Protein 1WHZ (pdb70)

Organism: Thermus thermophilus (strain ATCC 27634 / DSM 579 / HB8) (NCBI:txid300852)

Radius of gyration: 10.84 Å; Cα contacts (8 Å, |Δi|>4): 86; chains: 1; bounding box: 27×26×17 Å

Secondary structure (DSSP, 8-state):
----HHHHHHHHHHTT-EE--BTTEEEEE-TTS-EEEEE-SSSS--HHHHHHHHHHTT--HHHHHH-

Sequence (67 aa):
WPPRPEEVARKLRRLGFVERAKGGHRLYTHPDGRIVVVPFHSGELPKGTFKRILRDAGLTEEEFHNL

Nearest PDB structures (foldseek):
  1whz-assembly1_A  TM=1.007E+00  e=1.829E-12  Thermus thermophilus
  2ehb-assembly1_D  TM=4.863E-01  e=3.838E-01  Arabidopsis thaliana
  9cz2-assembly1_I  TM=4.850E-01  e=1.459E+00  Escherichia coli BL21
  5yrx-assembly1_A-2  TM=2.972E-01  e=7.150E+00  Mycobacterium tuberculosis H37Rv

Structure (mmCIF, N/CA/C/O backbone):
data_1WHZ
#
_entry.id   1WHZ
#
_cell.length_a   27.040
_cell.length_b   27.910
_cell.length_c   36.990
_cell.angle_alpha   90.00
_cell.angle_beta   90.31
_cell.angle_gamma   90.00
#
_symmetry.space_group_name_H-M   'P 1 21 1'
#
loop_
_entity.id
_entity.type
_entity.pdbx_descr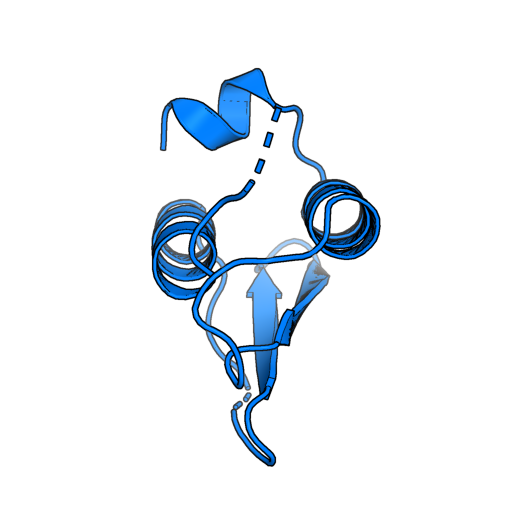iption
1 polymer 'Hypothetical protein'
2 non-polymer 'CHLORIDE ION'
3 water water
#
loop_
_atom_site.group_PDB
_atom_site.id
_atom_site.type_symbol
_atom_site.label_atom_id
_atom_site.label_alt_id
_atom_site.label_comp_id
_atom_site.label_asym_id
_atom_site.label_entity_id
_atom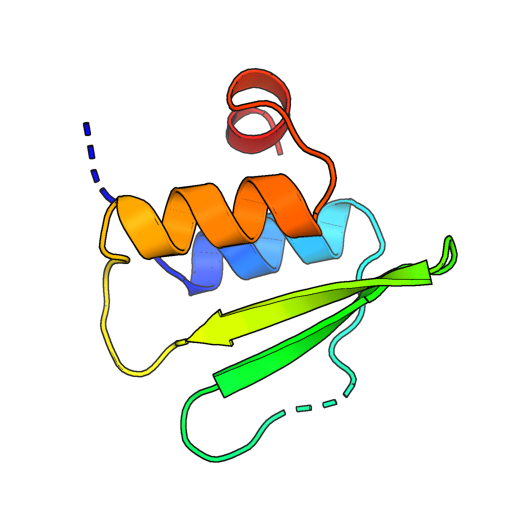_site.label_seq_id
_atom_site.pdbx_PDB_ins_code
_atom_site.Cartn_x
_atom_site.Cartn_y
_atom_site.Cartn_z
_atom_site.occupancy
_atom_site.B_iso_or_equiv
_atom_site.auth_seq_id
_atom_site.auth_comp_id
_atom_site.auth_asym_id
_atom_site.auth_atom_id
_atom_site.pdbx_PDB_model_num
ATOM 9 N N . TRP A 1 2 ? 28.949 -4.946 23.014 1.00 31.24 2 TRP A N 1
ATOM 10 C CA . TRP A 1 2 ? 27.519 -4.743 23.300 1.00 26.10 2 TRP A CA 1
ATOM 11 C C . TRP A 1 2 ? 27.302 -5.051 24.765 1.00 21.81 2 TRP A C 1
ATOM 12 O O . TRP A 1 2 ? 27.515 -6.151 25.260 1.00 23.10 2 TRP A O 1
ATOM 31 N N . PRO A 1 4 ? 24.336 -5.265 27.395 1.00 11.66 4 PRO A N 1
ATOM 32 C CA . PRO A 1 4 ? 22.832 -5.206 27.526 1.00 11.84 4 PRO A CA 1
ATOM 33 C C . PRO A 1 4 ? 22.354 -4.327 28.750 1.00 10.78 4 PRO A C 1
ATOM 34 O O . PRO A 1 4 ? 22.672 -4.649 29.880 1.00 11.48 4 PRO A O 1
ATOM 38 N N . PRO A 1 5 ? 21.639 -3.225 28.459 1.00 10.44 5 PRO A N 1
ATOM 39 C CA . PRO A 1 5 ? 21.189 -2.418 29.568 1.00 10.54 5 PRO A CA 1
ATOM 40 C C . PRO A 1 5 ? 20.100 -3.054 30.470 1.00 10.04 5 PRO A C 1
ATOM 41 O O . PRO A 1 5 ? 19.316 -3.899 30.071 1.00 9.12 5 PRO A O 1
ATOM 45 N N . ARG A 1 6 ? 20.068 -2.599 31.736 1.00 7.34 6 ARG A N 1
ATOM 46 C CA . ARG A 1 6 ? 19.055 -3.045 32.637 1.00 8.30 6 ARG A CA 1
ATOM 47 C C . ARG A 1 6 ? 17.784 -2.194 32.394 1.00 6.12 6 ARG A C 1
ATOM 48 O O . ARG A 1 6 ? 17.869 -0.989 32.246 1.00 6.04 6 ARG A O 1
ATOM 56 N N . PRO A 1 7 ? 16.614 -2.821 32.307 1.00 5.09 7 PRO A N 1
ATOM 57 C CA . PRO A 1 7 ? 15.376 -2.077 32.055 1.00 5.44 7 PRO A CA 1
ATOM 58 C C . PRO A 1 7 ? 15.186 -0.930 33.025 1.00 4.80 7 PRO A C 1
ATOM 59 O O . PRO A 1 7 ? 14.694 0.112 32.603 1.00 4.93 7 PRO A O 1
ATOM 63 N N . GLU A 1 8 ? 15.483 -1.137 34.298 1.00 5.57 8 GLU A N 1
ATOM 64 C CA . GLU A 1 8 ? 15.244 -0.004 35.237 1.00 4.60 8 GLU A CA 1
ATOM 65 C C . GLU A 1 8 ? 16.203 1.137 34.994 1.00 3.78 8 GLU A C 1
ATOM 66 O O . GLU A 1 8 ?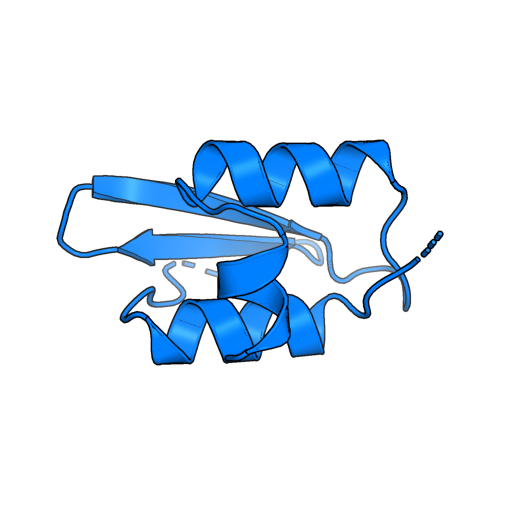 15.802 2.278 35.378 1.00 5.72 8 GLU A O 1
ATOM 72 N N . GLU A 1 9 ? 17.381 0.877 34.487 1.00 4.98 9 GLU A N 1
ATOM 73 C CA . GLU A 1 9 ? 18.244 1.978 34.169 1.00 5.44 9 GLU A CA 1
ATOM 74 C C . GLU A 1 9 ? 17.730 2.670 32.949 1.00 5.95 9 GLU A C 1
ATOM 75 O O . GLU A 1 9 ? 17.746 3.942 32.859 1.00 6.18 9 GLU A O 1
ATOM 81 N N . VAL A 1 10 ? 17.238 1.963 31.922 1.00 3.58 10 VAL A N 1
ATOM 82 C CA . VAL A 1 10 ? 16.603 2.615 30.806 1.00 6.04 10 VAL A CA 1
ATOM 83 C C . VAL A 1 10 ? 15.467 3.489 31.303 1.00 5.22 10 VAL A C 1
ATOM 84 O O . VAL A 1 10 ? 15.318 4.656 30.849 1.00 6.79 10 VAL A O 1
ATOM 88 N N . ALA A 1 11 ? 14.597 2.971 32.218 1.00 4.17 11 ALA A N 1
ATOM 89 C CA . ALA A 1 11 ? 13.444 3.779 32.695 1.00 5.77 11 ALA A CA 1
ATOM 90 C C . ALA A 1 11 ? 13.957 4.982 33.433 1.00 4.45 11 ALA A C 1
ATOM 91 O O . ALA A 1 11 ? 13.342 6.052 33.281 1.00 6.31 11 ALA A O 1
ATOM 93 N N . ARG A 1 12 ? 14.961 4.917 34.235 1.00 4.82 12 ARG A N 1
ATOM 94 C CA . ARG A 1 12 ? 15.414 6.136 34.915 1.00 3.32 12 ARG A CA 1
ATOM 95 C C . ARG A 1 12 ? 15.850 7.183 33.910 1.00 3.87 12 ARG A C 1
ATOM 96 O O . ARG A 1 12 ? 15.580 8.378 34.096 1.00 4.06 12 ARG A O 1
ATOM 104 N N . LYS A 1 13 ? 16.593 6.789 32.843 1.00 4.41 13 LYS A N 1
ATOM 105 C CA . LYS A 1 13 ? 17.017 7.750 31.840 1.00 3.67 13 LYS A CA 1
ATOM 106 C C . LYS A 1 13 ? 15.830 8.308 31.125 1.00 4.60 13 LYS A C 1
ATOM 107 O O . LYS A 1 13 ? 15.760 9.552 30.880 1.00 5.65 13 LYS A O 1
ATOM 113 N N . LEU A 1 14 ? 14.860 7.499 30.774 1.00 4.57 14 LEU A N 1
ATOM 114 C CA . LEU A 1 14 ? 13.667 8.107 30.131 1.00 4.80 14 LEU A CA 1
ATOM 115 C C . LEU A 1 14 ? 12.995 9.146 31.065 1.00 5.04 14 LEU A C 1
ATOM 116 O O . LEU A 1 14 ? 12.576 10.221 30.630 1.00 4.96 14 LEU A O 1
ATOM 121 N N . ARG A 1 15 ? 12.862 8.745 32.320 1.00 3.90 15 ARG A N 1
ATOM 122 C CA . ARG A 1 15 ? 12.223 9.669 33.227 1.00 4.67 15 ARG A CA 1
ATOM 123 C C . ARG A 1 15 ? 13.010 11.022 33.382 1.00 4.45 15 ARG A C 1
ATOM 124 O O . ARG A 1 15 ? 12.403 12.097 33.557 1.00 5.19 15 ARG A O 1
ATOM 132 N N . ARG A 1 16 ? 14.344 10.935 33.220 1.00 4.19 16 ARG A N 1
ATOM 133 C CA . ARG A 1 16 ? 15.153 12.176 33.363 1.00 5.19 16 ARG A CA 1
ATOM 134 C C . ARG A 1 16 ? 14.861 13.063 32.196 1.00 6.25 16 ARG A C 1
ATOM 135 O O . ARG A 1 16 ? 15.064 14.318 32.329 1.00 8.47 16 ARG A O 1
ATOM 143 N N . LEU A 1 17 ? 14.446 12.529 31.047 1.00 4.13 17 LEU A N 1
ATOM 144 C CA . LEU A 1 17 ? 14.085 13.345 29.858 1.00 6.47 17 LEU A CA 1
ATOM 145 C C . LEU A 1 17 ? 12.672 13.932 29.920 1.00 6.24 17 LEU A C 1
ATOM 146 O O . LEU A 1 17 ? 12.311 14.722 29.032 1.00 8.18 17 LEU A O 1
ATOM 151 N N . GLY A 1 18 ? 11.855 13.503 30.869 1.00 5.55 18 GLY A N 1
ATOM 152 C CA . GLY A 1 18 ? 10.492 13.963 31.039 1.00 7.18 18 GLY A CA 1
ATOM 153 C C . GLY A 1 18 ? 9.455 12.927 30.649 1.00 6.81 18 GLY A C 1
ATOM 154 O O . GLY A 1 18 ? 8.314 13.277 30.579 1.00 7.02 18 GLY A O 1
ATOM 155 N N . PHE A 1 19 ? 9.901 11.674 30.321 1.00 4.99 19 PHE A N 1
ATOM 156 C CA . PHE A 1 19 ? 8.859 10.658 30.081 1.00 4.06 19 PHE A CA 1
ATOM 157 C C . PHE A 1 19 ? 8.203 10.317 31.449 1.00 5.22 19 PHE A C 1
ATOM 158 O O . PHE A 1 19 ? 8.877 10.265 32.519 1.00 6.10 19 PHE A O 1
ATOM 166 N N . VAL A 1 20 ? 6.929 9.967 31.397 1.00 5.07 20 VAL A N 1
ATOM 167 C CA . VAL A 1 20 ? 6.207 9.636 32.642 1.00 5.29 20 VAL A CA 1
ATOM 168 C C . VAL A 1 20 ? 5.515 8.314 32.422 1.00 4.77 20 VAL A C 1
ATOM 169 O O . VAL A 1 20 ? 4.929 7.979 31.337 1.00 5.48 20 VAL A O 1
ATOM 173 N N . GLU A 1 21 ? 5.485 7.505 33.465 1.00 5.02 21 GLU A N 1
ATOM 174 C CA . GLU A 1 21 ? 4.890 6.191 33.398 1.00 7.77 21 GLU A CA 1
ATOM 175 C C . GLU A 1 21 ? 3.335 6.359 33.354 1.00 8.20 21 GLU A C 1
ATOM 176 O O . GLU A 1 21 ? 2.746 7.034 34.246 1.00 9.65 21 GLU A O 1
ATOM 182 N N . ARG A 1 22 ? 2.664 5.741 32.333 1.00 6.94 22 ARG A N 1
ATOM 183 C CA . ARG A 1 22 ? 1.201 5.842 32.155 1.00 6.97 22 ARG A CA 1
ATOM 184 C C . ARG A 1 22 ? 0.515 4.531 32.302 1.00 8.53 22 ARG A C 1
ATOM 185 O O . ARG A 1 22 ? -0.722 4.494 32.467 1.00 8.24 22 ARG A O 1
ATOM 201 N N . ALA A 1 24 ? 1.303 0.318 33.915 1.00 9.94 24 ALA A N 1
ATOM 202 C CA . ALA A 1 24 ? 2.167 -0.679 34.423 1.00 10.93 24 ALA A CA 1
ATOM 203 C C . ALA A 1 24 ? 1.336 -1.934 34.673 1.00 12.77 24 ALA A C 1
ATOM 204 O O . ALA A 1 24 ? 0.405 -1.941 35.544 1.00 16.05 24 ALA A O 1
ATOM 206 N N . LYS A 1 25 ? 1.620 -2.947 33.907 1.00 12.46 25 LYS A N 1
ATOM 207 C CA . LYS A 1 25 ? 0.875 -4.195 33.989 1.00 13.39 25 LYS A CA 1
ATOM 208 C C . LYS A 1 25 ? 1.609 -5.311 33.322 1.00 11.16 25 LYS A C 1
ATOM 209 O O . LYS A 1 25 ? 2.282 -5.096 32.290 1.00 10.91 25 LYS A O 1
ATOM 215 N N . GLY A 1 26 ? 1.531 -6.550 33.818 1.00 11.09 26 GLY A N 1
ATOM 216 C CA . GLY A 1 26 ? 2.129 -7.614 33.061 1.00 10.50 26 GLY A CA 1
ATOM 217 C C . GLY A 1 26 ? 3.660 -7.561 32.873 1.00 11.02 26 GLY A C 1
ATOM 218 O O . GLY A 1 26 ? 4.134 -8.164 31.887 1.00 13.05 26 GLY A O 1
ATOM 219 N N . GLY A 1 27 ? 4.328 -6.886 33.812 1.00 10.18 27 GLY A N 1
ATOM 220 C CA . GLY A 1 27 ? 5.788 -6.845 33.708 1.00 7.32 27 GLY A CA 1
ATOM 221 C C . GLY A 1 27 ? 6.276 -5.855 32.707 1.00 9.27 27 GLY A C 1
ATOM 222 O O . GLY A 1 27 ? 7.433 -5.923 32.287 1.00 11.37 27 GLY A O 1
ATOM 223 N N . HIS A 1 28 ? 5.361 -5.063 32.181 1.00 8.28 28 HIS A N 1
ATOM 224 C CA . HIS A 1 28 ? 5.746 -3.979 31.199 1.00 6.74 28 HIS A CA 1
ATOM 225 C C . HIS A 1 28 ? 5.279 -2.637 31.698 1.00 7.11 28 HIS A C 1
ATOM 226 O O . HIS A 1 28 ? 4.291 -2.582 32.411 1.00 6.58 28 HIS A O 1
ATOM 233 N N . ARG A 1 29 ? 5.950 -1.538 31.257 1.00 5.33 29 ARG A N 1
ATOM 234 C CA . ARG A 1 29 ? 5.430 -0.219 31.575 1.00 5.09 29 ARG A CA 1
ATOM 235 C C . ARG A 1 29 ? 5.439 0.549 30.278 1.00 6.04 29 ARG A C 1
ATOM 236 O O . ARG A 1 29 ? 6.371 0.384 29.456 1.00 6.50 29 ARG A O 1
ATOM 244 N N . LEU A 1 30 ? 4.499 1.436 30.163 1.00 5.34 30 LEU A N 1
ATOM 245 C CA . LEU A 1 30 ? 4.405 2.309 28.982 1.00 6.04 30 LEU A CA 1
ATOM 246 C C . LEU A 1 30 ? 4.626 3.671 29.497 1.00 6.72 30 LEU A C 1
ATOM 247 O O . LEU A 1 30 ? 4.026 4.144 30.502 1.00 6.18 30 LEU A O 1
ATOM 252 N N . TYR A 1 31 ? 5.492 4.411 28.810 1.00 6.62 31 TYR A N 1
ATOM 253 C CA . TYR A 1 31 ? 5.920 5.789 29.182 1.00 7.65 31 TYR A CA 1
ATOM 254 C C . TYR A 1 31 ? 5.560 6.754 28.061 1.00 8.48 31 TYR A C 1
ATOM 255 O O . TYR A 1 31 ? 5.653 6.389 26.849 1.00 7.93 31 TYR A O 1
ATOM 264 N N . THR A 1 32 ? 5.077 7.973 28.392 1.00 6.44 32 THR A N 1
ATOM 265 C CA . THR A 1 32 ? 4.845 8.958 27.328 1.00 7.42 32 THR A CA 1
ATOM 266 C C . THR A 1 32 ? 5.616 10.168 27.682 1.00 6.64 32 THR A C 1
ATOM 267 O O . THR A 1 32 ? 5.874 10.459 28.838 1.00 7.60 32 THR A O 1
ATOM 271 N N . HIS A 1 33 ? 5.969 10.999 26.687 1.00 5.69 33 HIS A N 1
ATOM 272 C CA . HIS A 1 33 ? 6.648 12.262 26.859 1.00 5.80 33 HIS A CA 1
ATOM 273 C C . HIS A 1 33 ? 5.676 13.359 26.420 1.00 6.28 33 HIS A C 1
ATOM 274 O O . HIS A 1 33 ? 4.747 13.128 25.609 1.00 6.60 33 HIS A O 1
ATOM 281 N N . PRO A 1 34 ? 5.824 14.546 26.987 1.00 8.20 34 PRO A N 1
ATOM 282 C CA . PRO A 1 34 ? 4.898 15.620 26.575 1.00 7.92 34 PRO A CA 1
ATOM 283 C C . PRO A 1 34 ? 4.887 15.893 25.049 1.00 7.96 34 PRO A C 1
ATOM 284 O O . PRO A 1 34 ? 3.844 16.322 24.564 1.00 10.78 34 PRO A O 1
ATOM 288 N N . ASP A 1 35 ? 5.990 15.570 24.368 1.00 7.59 35 ASP A N 1
ATOM 289 C CA . ASP A 1 35 ? 6.038 15.833 22.903 1.00 8.46 35 ASP A CA 1
ATOM 290 C C . ASP A 1 35 ? 5.407 14.765 22.097 1.00 8.24 35 ASP A C 1
ATOM 291 O O . ASP A 1 35 ? 5.377 14.883 20.894 1.00 11.94 35 ASP A O 1
ATOM 296 N N . GLY A 1 36 ? 4.837 13.709 22.782 1.00 6.59 36 GLY A N 1
ATOM 297 C CA . GLY A 1 36 ? 4.098 12.651 22.094 1.00 6.87 36 GLY A CA 1
ATOM 298 C C . GLY A 1 36 ? 4.868 11.363 21.905 1.00 8.27 36 GLY A C 1
ATOM 299 O O . GLY A 1 36 ? 4.232 10.453 21.380 1.00 10.78 36 GLY A O 1
ATOM 300 N N . ARG A 1 37 ? 6.148 11.277 22.217 1.00 6.71 37 ARG A N 1
ATOM 301 C CA . ARG A 1 37 ? 6.776 9.962 22.128 1.00 5.11 37 ARG A CA 1
ATOM 302 C C . ARG A 1 37 ? 6.115 9.013 23.079 1.00 5.72 37 ARG A C 1
ATOM 303 O O . ARG A 1 37 ? 5.687 9.434 24.196 1.00 7.87 37 ARG A O 1
ATOM 311 N N . ILE A 1 38 ? 6.091 7.742 22.678 1.00 5.39 38 ILE A N 1
ATOM 312 C CA . ILE A 1 38 ? 5.478 6.694 23.463 1.00 4.85 38 ILE A CA 1
ATOM 313 C C . ILE A 1 38 ? 6.423 5.545 23.383 1.00 7.33 38 ILE A C 1
ATOM 314 O O . ILE A 1 38 ? 6.835 5.091 22.301 1.00 7.75 38 ILE A O 1
ATOM 319 N N . VAL A 1 39 ? 6.764 4.994 24.559 1.00 7.55 39 VAL A N 1
ATOM 320 C CA . VAL A 1 39 ? 7.743 3.932 24.649 1.00 7.11 39 VAL A CA 1
ATOM 321 C C . VAL A 1 39 ? 7.292 2.840 25.636 1.00 6.69 39 VAL A C 1
ATOM 322 O O . VAL A 1 39 ? 6.953 3.157 26.760 1.00 8.22 39 VAL A O 1
ATOM 326 N N . VAL A 1 40 ? 7.302 1.575 25.215 1.00 6.11 40 VAL A N 1
ATOM 327 C CA . VAL A 1 40 ? 7.035 0.494 26.106 1.00 5.44 40 VAL A CA 1
ATOM 328 C C . VAL A 1 40 ? 8.320 -0.195 26.496 1.00 6.22 40 VAL A C 1
ATOM 329 O O . VAL A 1 40 ? 9.146 -0.442 25.621 1.00 8.08 40 VAL A O 1
ATOM 333 N N . VAL A 1 41 ? 8.520 -0.502 27.742 1.00 6.23 41 VAL A N 1
ATOM 334 C CA . VAL A 1 41 ? 9.757 -1.169 28.205 1.00 5.56 41 VAL A CA 1
ATOM 335 C C . VAL A 1 41 ? 9.328 -2.421 29.016 1.00 5.71 41 VAL A C 1
ATOM 336 O O . VAL A 1 41 ? 8.394 -2.365 29.872 1.00 6.44 41 VAL A O 1
ATOM 340 N N . PRO A 1 42 ? 9.907 -3.554 28.709 1.00 5.60 42 PRO A N 1
ATOM 341 C CA . PRO A 1 42 ? 9.680 -4.851 29.421 1.00 4.49 42 PRO A CA 1
ATOM 342 C C . PRO A 1 42 ? 10.651 -4.917 30.595 1.00 5.00 42 PRO A C 1
ATOM 343 O O . PRO A 1 42 ? 11.791 -4.610 30.485 1.00 6.21 42 PRO A O 1
ATOM 347 N N . PHE A 1 43 ? 10.068 -5.303 31.735 1.00 5.78 43 PHE A N 1
ATOM 348 C CA . PHE A 1 43 ? 10.849 -5.430 33.006 1.00 7.14 43 PHE A CA 1
ATOM 349 C C . PHE A 1 43 ? 10.887 -6.840 33.536 1.00 8.32 43 PHE A C 1
ATOM 350 O O . PHE A 1 43 ? 11.518 -7.066 34.571 1.00 9.55 43 PHE A O 1
ATOM 358 N N . HIS A 1 44 ? 10.406 -7.787 32.766 1.00 8.50 44 HIS A N 1
ATOM 359 C CA . HIS A 1 44 ? 10.320 -9.112 33.377 1.00 9.43 44 HIS A CA 1
ATOM 360 C C . HIS A 1 44 ? 11.748 -9.695 33.502 1.00 10.78 44 HIS A C 1
ATOM 361 O O . HIS A 1 44 ? 11.955 -10.583 34.403 1.00 11.96 44 HIS A O 1
ATOM 368 N N . SER A 1 45 ? 12.735 -9.241 32.729 1.00 8.27 45 SER A N 1
ATOM 369 C CA . SER A 1 45 ? 14.107 -9.764 32.789 1.00 9.09 45 SER A CA 1
ATOM 370 C C . SER A 1 45 ? 15.089 -8.742 33.254 1.00 7.84 45 SER A C 1
ATOM 371 O O . SER A 1 45 ? 14.816 -7.570 33.170 1.00 11.16 45 SER A O 1
ATOM 374 N N . GLY A 1 46 ? 16.243 -9.121 33.731 1.00 8.18 46 GLY A N 1
ATOM 375 C CA . GLY A 1 46 ? 17.207 -8.158 34.240 1.00 9.02 46 GLY A CA 1
ATOM 376 C C . GLY A 1 46 ? 18.026 -7.450 33.190 1.00 9.98 46 GLY A C 1
ATOM 377 O O . GLY A 1 46 ? 18.835 -6.572 33.513 1.00 9.84 46 GLY A O 1
ATOM 378 N N . GLU A 1 47 ? 17.966 -7.896 31.930 1.00 9.83 47 GLU A N 1
ATOM 379 C CA . GLU A 1 47 ? 18.737 -7.179 30.910 1.00 11.71 47 GLU A CA 1
ATOM 380 C C . GLU A 1 47 ? 17.925 -7.286 29.613 1.00 11.11 47 GLU A C 1
ATOM 381 O O . GLU A 1 47 ? 17.086 -8.213 29.473 1.00 10.33 47 GLU A O 1
ATOM 387 N N . LEU A 1 48 ? 18.094 -6.275 28.785 1.00 8.15 48 LEU A N 1
ATOM 388 C CA . LEU A 1 48 ? 17.300 -6.253 27.578 1.00 7.51 48 LEU A CA 1
ATOM 389 C C . LEU A 1 48 ? 18.024 -6.871 26.384 1.00 8.41 48 LEU A C 1
ATOM 390 O O . LEU A 1 48 ? 19.206 -6.665 26.176 1.00 9.98 48 LEU A O 1
ATOM 395 N N . PRO A 1 49 ? 17.227 -7.587 25.479 1.00 8.08 49 PRO A N 1
ATOM 396 C CA . PRO A 1 49 ? 17.845 -8.114 24.253 1.00 8.78 49 PRO A CA 1
ATOM 397 C C . PRO A 1 49 ? 18.250 -6.876 23.463 1.00 6.74 49 PRO A C 1
ATOM 398 O O . PRO A 1 49 ? 17.603 -5.812 23.496 1.00 7.11 49 PRO A O 1
ATOM 402 N N . LYS A 1 50 ? 19.225 -7.034 22.580 1.00 7.73 50 LYS A N 1
ATOM 403 C CA . LYS A 1 50 ? 19.688 -5.904 21.774 1.00 7.48 50 LYS A CA 1
ATOM 404 C C . LYS A 1 50 ? 18.561 -5.300 20.939 1.00 7.49 50 LYS A C 1
ATOM 405 O O . LYS A 1 50 ? 18.408 -4.087 20.827 1.00 7.13 50 LYS A O 1
ATOM 411 N N . GLY A 1 51 ? 17.791 -6.163 20.253 1.00 6.63 51 GLY A N 1
ATOM 412 C CA . GLY A 1 51 ? 16.735 -5.574 19.413 1.00 5.98 51 GLY A CA 1
ATOM 413 C C . GLY A 1 51 ? 15.737 -4.767 20.233 1.00 6.20 51 GLY A C 1
ATOM 414 O O . GLY A 1 51 ? 15.182 -3.775 19.669 1.00 6.35 51 GLY A O 1
ATOM 415 N N . THR A 1 52 ? 15.412 -5.253 21.450 1.00 5.64 52 THR A N 1
ATOM 416 C CA . THR A 1 52 ? 14.426 -4.484 22.295 1.00 6.96 52 THR A CA 1
ATOM 417 C C . THR A 1 52 ? 14.990 -3.142 22.735 1.00 7.99 52 THR A C 1
ATOM 418 O O . THR A 1 52 ? 14.308 -2.119 22.667 1.00 7.44 52 THR A O 1
ATOM 422 N N . PHE A 1 53 ? 16.274 -3.091 23.053 1.00 5.98 53 PHE A N 1
ATOM 423 C CA . PHE A 1 53 ? 16.950 -1.878 23.388 1.00 5.81 53 PHE A CA 1
ATOM 424 C C . PHE A 1 53 ? 16.948 -0.902 22.197 1.00 5.36 53 PHE A C 1
ATOM 425 O O . PHE A 1 53 ? 16.625 0.270 22.362 1.00 5.87 53 PHE A O 1
ATOM 433 N N . LYS A 1 54 ? 17.265 -1.415 21.037 1.00 5.59 54 LYS A N 1
ATOM 434 C CA . LYS A 1 54 ? 17.237 -0.5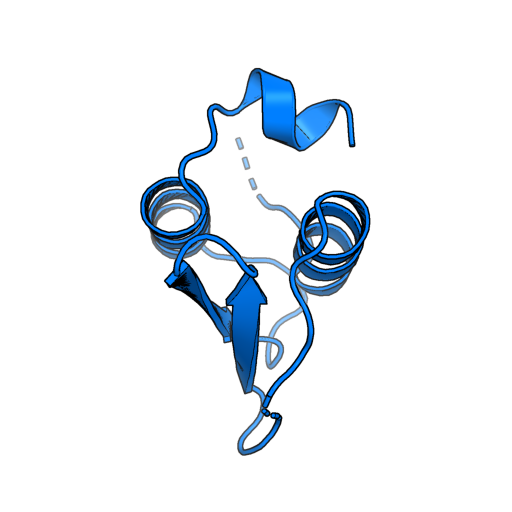70 19.844 1.00 6.03 54 LYS A CA 1
ATOM 435 C C . LYS A 1 54 ? 15.782 -0.123 19.489 1.00 5.78 54 LYS A C 1
ATOM 436 O O . LYS A 1 54 ? 15.617 1.056 19.000 1.00 7.45 54 LYS A O 1
ATOM 442 N N . ARG A 1 55 ? 14.770 -0.943 19.780 1.00 5.72 55 ARG A N 1
ATOM 443 C CA . ARG A 1 55 ? 13.371 -0.480 19.607 1.00 5.23 55 ARG A CA 1
ATOM 444 C C . ARG A 1 55 ? 13.068 0.654 20.539 1.00 5.08 55 ARG A C 1
ATOM 445 O O . ARG A 1 55 ? 12.484 1.671 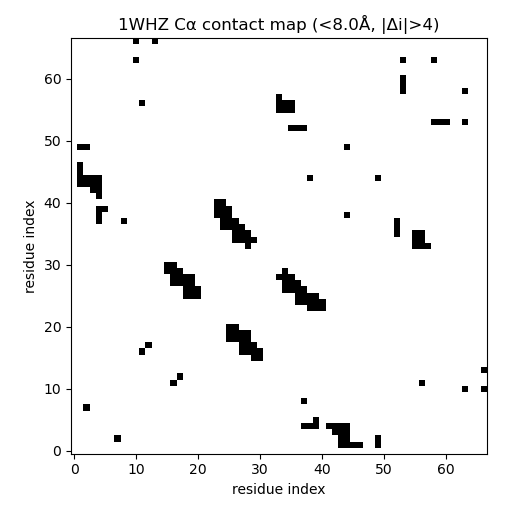20.159 1.00 7.07 55 ARG A O 1
ATOM 453 N N . ILE A 1 56 ? 13.546 0.495 21.774 1.00 5.98 56 ILE A N 1
ATOM 454 C CA . ILE A 1 56 ? 13.297 1.595 22.769 1.00 6.55 56 ILE A CA 1
ATOM 455 C C 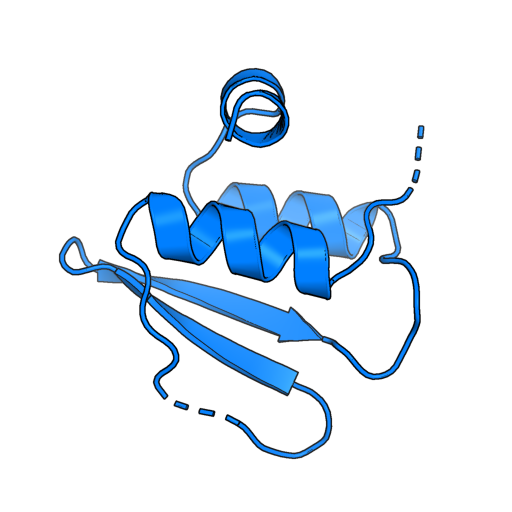. ILE A 1 56 ? 13.963 2.891 22.375 1.00 6.33 56 ILE A C 1
ATOM 456 O O . ILE A 1 56 ? 13.366 3.968 22.493 1.00 7.55 56 ILE A O 1
ATOM 461 N N . LEU A 1 57 ? 15.246 2.838 21.913 1.00 4.84 57 LEU A N 1
ATOM 462 C CA . LEU A 1 57 ? 15.884 4.038 21.497 1.00 6.18 57 LEU A CA 1
ATOM 463 C C . LEU A 1 57 ? 15.113 4.690 20.313 1.00 6.47 57 LEU A C 1
ATOM 464 O O . LEU A 1 57 ? 15.038 5.892 20.212 1.00 8.52 57 LEU A O 1
ATOM 469 N N . ARG A 1 58 ? 14.700 3.857 19.358 1.00 6.46 58 ARG A N 1
ATOM 470 C CA . ARG A 1 58 ? 13.881 4.387 18.205 1.00 6.21 58 ARG A CA 1
ATOM 471 C C . ARG A 1 58 ? 12.663 5.070 18.677 1.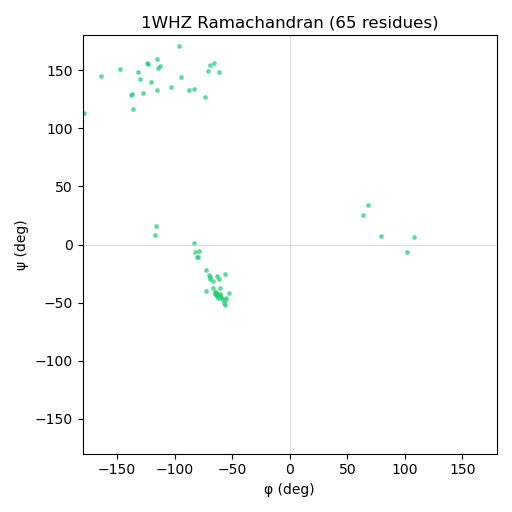00 7.52 58 ARG A C 1
ATOM 472 O O . ARG A 1 58 ? 12.365 6.178 18.295 1.00 7.37 58 ARG A O 1
ATOM 480 N N . ASP A 1 59 ? 11.891 4.398 19.508 1.00 5.35 59 ASP A N 1
ATOM 481 C CA . ASP A 1 59 ? 10.636 5.018 19.937 1.00 5.52 59 ASP A CA 1
ATOM 482 C C . ASP A 1 59 ? 10.881 6.222 20.857 1.00 5.66 59 ASP A C 1
ATOM 483 O O . ASP A 1 59 ? 10.071 7.178 20.850 1.00 6.49 59 ASP A O 1
ATOM 488 N N . ALA A 1 60 ? 11.962 6.203 21.610 1.00 5.69 60 ALA A N 1
ATOM 489 C CA . ALA A 1 60 ? 12.311 7.406 22.457 1.00 5.27 60 ALA A CA 1
ATOM 490 C C . ALA A 1 60 ? 12.959 8.531 21.690 1.00 5.96 60 ALA A C 1
ATOM 491 O O . ALA A 1 60 ? 13.336 9.560 22.216 1.00 7.84 60 ALA A O 1
ATOM 493 N N . GLY A 1 61 ? 13.266 8.312 20.396 1.00 7.18 61 GLY A N 1
ATOM 494 C CA . GLY A 1 61 ? 13.889 9.370 19.608 1.00 9.07 61 GLY A CA 1
ATOM 495 C C . GLY A 1 61 ? 15.315 9.657 20.082 1.00 8.74 61 GLY A C 1
ATOM 496 O O . GLY A 1 61 ? 15.720 10.812 20.040 1.00 10.85 61 GLY A O 1
ATOM 497 N N . LEU A 1 62 ? 16.102 8.660 20.557 1.00 7.61 62 LEU A N 1
ATOM 498 C CA . LEU A 1 62 ? 17.446 8.824 21.060 1.00 9.25 62 LEU A CA 1
ATOM 499 C C . LEU A 1 62 ? 18.561 8.233 20.289 1.00 12.88 62 LEU A C 1
ATOM 500 O O . LEU A 1 62 ? 18.380 7.226 19.692 1.00 13.19 62 LEU A O 1
ATOM 505 N N . THR A 1 63 ? 19.751 8.836 20.441 1.00 16.12 63 THR A N 1
ATOM 506 C CA . THR A 1 63 ? 20.946 8.159 19.926 1.00 19.72 63 THR A CA 1
ATOM 507 C C . THR A 1 63 ? 21.553 7.423 21.131 1.00 20.56 63 THR A C 1
ATOM 508 O O . THR A 1 63 ? 21.215 7.729 22.290 1.00 17.36 63 THR A O 1
ATOM 512 N N . GLU A 1 64 ? 22.550 6.569 20.896 1.00 20.93 64 GLU A N 1
ATOM 513 C CA . GLU A 1 64 ? 23.241 5.854 21.994 1.00 21.35 64 GLU A CA 1
ATOM 514 C C . GLU A 1 64 ? 23.921 6.837 22.884 1.00 20.10 64 GLU A C 1
ATOM 515 O O . GLU A 1 64 ? 23.974 6.676 24.088 1.00 18.35 64 GLU A O 1
ATOM 521 N N . GLU A 1 65 ? 24.575 7.855 22.275 1.00 19.77 65 GLU A N 1
ATOM 522 C CA . GLU A 1 65 ? 25.251 8.826 23.081 1.00 18.00 65 GLU A CA 1
ATOM 523 C C . GLU A 1 65 ? 24.402 9.515 24.093 1.00 19.01 65 GLU A C 1
ATOM 524 O O . GLU A 1 65 ? 24.805 9.635 25.314 1.00 16.65 65 GLU A O 1
ATOM 530 N N . GLU A 1 66 ? 23.253 9.969 23.586 1.00 16.14 66 GLU A N 1
ATOM 531 C CA . GLU A 1 66 ? 22.376 10.693 24.475 1.00 16.07 66 GLU A CA 1
ATOM 532 C C . GLU A 1 66 ? 21.931 9.755 25.513 1.00 13.48 66 GLU A C 1
ATOM 533 O O . GLU A 1 66 ? 21.796 10.161 26.706 1.00 13.40 66 GLU A O 1
ATOM 539 N N . PHE A 1 67 ? 21.623 8.527 25.117 1.00 11.79 67 PHE A N 1
ATOM 540 C CA . PHE A 1 67 ? 21.192 7.614 26.101 1.00 10.37 67 PHE A CA 1
ATOM 541 C C . PHE A 1 67 ? 22.177 7.370 27.282 1.00 9.10 67 PHE A C 1
ATOM 542 O O . PHE A 1 67 ? 21.810 7.347 28.449 1.00 7.94 67 PHE A O 1
ATOM 550 N N . HIS A 1 68 ? 23.380 7.086 26.891 1.00 9.94 68 HIS A N 1
ATOM 551 C CA . HIS A 1 68 ? 24.388 6.778 27.965 1.00 10.67 68 HIS A CA 1
ATOM 552 C C . HIS A 1 68 ? 24.679 7.945 28.914 1.00 11.02 68 HIS A C 1
ATOM 553 O O . HIS A 1 68 ? 24.976 7.724 30.094 1.00 11.36 68 HIS A O 1
ATOM 560 N N . ASN A 1 69 ? 24.502 9.150 28.406 1.00 10.66 69 ASN A N 1
ATOM 561 C CA . ASN A 1 69 ? 24.865 10.299 29.292 1.00 11.13 69 ASN A CA 1
ATOM 562 C C . ASN A 1 69 ? 23.738 10.633 30.266 1.00 12.41 69 ASN A C 1
ATOM 563 O O . ASN A 1 69 ? 23.932 11.449 31.182 1.00 13.78 69 ASN A O 1
ATOM 568 N N . LEU A 1 70 ? 22.591 9.998 30.144 1.00 9.28 70 LEU A N 1
ATOM 569 C CA . LEU A 1 70 ? 21.525 10.350 31.142 1.00 10.57 70 LEU A CA 1
ATOM 570 C C . LEU A 1 70 ? 21.621 9.596 32.408 1.00 8.43 70 LEU A C 1
ATOM 571 O O . LEU A 1 70 ? 22.192 8.511 32.495 1.00 11.48 70 LEU A O 1
#

InterPro domains:
  IPR012933 HicA mRNA interferase family [PF07927] (6-60)
  IPR038570 HicA superfamily [G3DSA:3.30.920.30] (1-68)

Solvent-accessible surface area: 4413 Å² total

Foldseek 3Di:
DWAF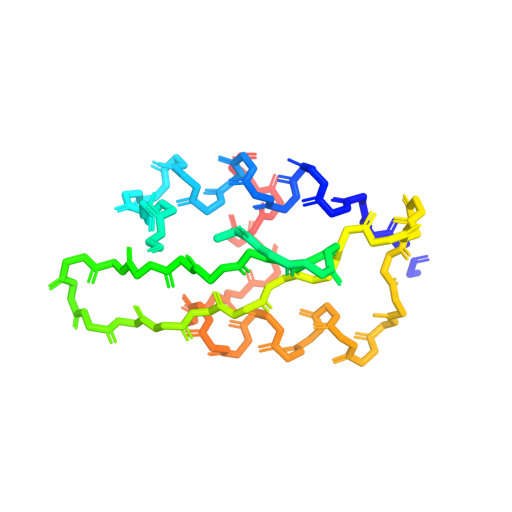QVLLVVLLVVVAWDWPDDDQKTWTAHPVGQIAITGHPDGIDDVVNVVVRCVSSVHDVVSRVVD

CATH classification: 3.30.920.30

B-factor: mean 13.82, std 10.14, range [3.32, 57.03]